Protein AF-A0A087T6S2-F1 (afdb_monomer_lite)

InterPro domains:
  IPR035437 SNase-like, OB-fold superfamily [G3DSA:2.40.50.90] (1-92)
  IPR035437 SNase-like, OB-fold superfamily [SSF50199] (14-90)
  IPR050621 Tudor domain-containing [PTHR22948] (2-90)

Organism: Stegodyphus mimosarum (NCBI:txid407821)

pLDDT: mean 90.68, std 10.32, range [45.59, 98.25]

Foldseek 3Di:
DDDDDPVCVPDPDPDAAAAAPQKDFFPPDPHQDPVLVVLLCVQPPPADWDWDFQAADPVRHTHIFIWGDDPPDIDGVRVVCVVVSRIDGHPPDHD

Sequence (95 aa):
MRQIRTEFMNLPFVAVECCLGNVTYPEGQQAWSDEALRVMEDMCANTSLFAICDRYSSSNIPYVRLFKLCGDKTIFINRELVARDLAKWTNLPSF

Radius of gyration: 16.27 Å; chains: 1; bounding box: 33×42×38 Å

Structure (mmCIF, N/CA/C/O backbone):
data_AF-A0A087T6S2-F1
#
_entry.id   AF-A0A087T6S2-F1
#
loop_
_atom_site.group_PDB
_atom_site.id
_atom_site.type_symbol
_atom_site.label_atom_id
_atom_site.label_alt_id
_atom_site.label_comp_id
_atom_site.label_asym_id
_atom_site.label_entity_id
_atom_site.label_seq_id
_atom_site.pdbx_PDB_ins_code
_atom_site.Cartn_x
_atom_site.Cartn_y
_atom_site.Cartn_z
_atom_site.occupancy
_atom_site.B_iso_or_equiv
_atom_site.auth_seq_id
_atom_site.auth_comp_id
_atom_site.auth_asym_id
_atom_site.auth_atom_id
_atom_site.pdbx_PDB_model_num
ATOM 1 N N . MET A 1 1 ? -4.877 30.513 8.737 1.00 61.97 1 MET A N 1
ATOM 2 C CA . MET A 1 1 ? -4.954 29.387 9.698 1.00 61.97 1 MET A CA 1
ATOM 3 C C . MET A 1 1 ? -5.899 29.766 10.827 1.00 61.97 1 MET A C 1
ATOM 5 O O . MET A 1 1 ? -5.872 30.916 11.241 1.00 61.97 1 MET A O 1
ATOM 9 N N . ARG A 1 2 ? -6.752 28.844 11.287 1.00 82.62 2 ARG A N 1
ATOM 10 C CA . ARG A 1 2 ? -7.609 29.037 12.471 1.00 82.62 2 ARG A CA 1
ATOM 11 C C . ARG A 1 2 ? -7.116 28.105 13.575 1.00 82.62 2 ARG A C 1
ATOM 13 O O . ARG A 1 2 ? -6.630 27.020 13.272 1.00 82.62 2 ARG A O 1
ATOM 20 N N . GLN A 1 3 ? -7.214 28.541 14.825 1.00 84.19 3 GLN A N 1
ATOM 21 C CA . GLN A 1 3 ? -6.751 27.772 15.976 1.00 84.19 3 GLN A CA 1
ATOM 22 C C . GLN A 1 3 ? -7.618 26.520 16.174 1.00 84.19 3 GLN A C 1
ATOM 24 O O . GLN A 1 3 ? -8.845 26.584 16.067 1.00 84.19 3 GLN A O 1
ATOM 29 N N . ILE A 1 4 ? -6.974 25.385 16.445 1.00 83.12 4 ILE A N 1
ATOM 30 C CA . ILE A 1 4 ? -7.656 24.130 16.759 1.00 83.12 4 ILE A CA 1
ATOM 31 C C . ILE A 1 4 ? -8.270 24.214 18.162 1.00 83.12 4 ILE A C 1
ATOM 33 O O . ILE A 1 4 ? -7.641 24.710 19.097 1.00 83.12 4 ILE A O 1
ATOM 37 N N . ARG A 1 5 ? -9.522 23.768 18.310 1.00 84.19 5 ARG A N 1
ATOM 38 C CA . ARG A 1 5 ? -10.172 23.697 19.626 1.00 84.19 5 ARG A CA 1
ATOM 39 C C . ARG A 1 5 ? -9.439 22.675 20.491 1.00 84.19 5 ARG A C 1
ATOM 41 O O . ARG A 1 5 ? -9.124 21.591 20.011 1.00 84.19 5 ARG A O 1
ATOM 48 N N . THR A 1 6 ? -9.229 22.997 21.765 1.00 81.94 6 THR A N 1
ATOM 49 C CA . THR A 1 6 ? -8.499 22.154 22.729 1.00 81.94 6 THR A CA 1
ATOM 50 C C . THR A 1 6 ? -9.048 20.727 22.815 1.00 81.94 6 THR A C 1
ATOM 52 O O . THR A 1 6 ? -8.287 19.785 22.989 1.00 81.94 6 THR A O 1
ATOM 55 N N . GLU A 1 7 ? -10.354 20.549 22.610 1.00 80.25 7 GLU A N 1
ATOM 56 C CA . GLU A 1 7 ? -11.025 19.241 22.567 1.00 80.25 7 GLU A CA 1
ATOM 57 C C . GLU A 1 7 ? -10.442 18.286 21.507 1.00 80.25 7 GLU A C 1
ATOM 59 O O . GLU A 1 7 ? -10.448 17.076 21.709 1.00 80.25 7 GLU A O 1
ATOM 64 N N . PHE A 1 8 ? -9.888 18.810 20.409 1.00 77.69 8 PHE A N 1
ATOM 65 C CA . PHE A 1 8 ? -9.266 18.005 19.354 1.00 77.69 8 PHE A CA 1
ATOM 66 C C . PHE A 1 8 ? -7.787 17.689 19.615 1.00 77.69 8 PHE A C 1
ATOM 68 O O . PHE A 1 8 ? -7.219 16.860 18.914 1.00 77.69 8 PHE A O 1
ATOM 75 N N . MET A 1 9 ? -7.163 18.309 20.623 1.00 80.25 9 MET A N 1
ATOM 76 C CA . MET A 1 9 ? -5.758 18.055 20.983 1.00 80.25 9 MET A CA 1
ATOM 77 C C . MET A 1 9 ? -5.573 16.733 21.738 1.00 80.25 9 MET A C 1
ATOM 79 O O . MET A 1 9 ? -4.462 16.217 21.801 1.00 80.25 9 MET A O 1
ATOM 83 N N . ASN A 1 10 ? -6.653 16.185 22.303 1.00 81.19 10 ASN A N 1
ATOM 84 C CA . ASN A 1 10 ? -6.637 14.909 23.024 1.00 81.19 10 ASN A CA 1
ATOM 85 C C . ASN A 1 10 ? -6.831 13.699 22.099 1.00 81.19 10 ASN A C 1
ATOM 87 O O . ASN A 1 10 ? -6.671 12.562 22.543 1.00 81.19 10 ASN A O 1
ATOM 91 N N . LEU A 1 11 ? -7.207 13.923 20.835 1.00 79.69 11 LEU A N 1
ATOM 92 C CA . LEU A 1 11 ? -7.301 12.846 19.862 1.00 79.69 11 LEU A CA 1
ATOM 93 C C . LEU A 1 11 ? -5.877 12.502 19.393 1.00 79.69 11 LEU A C 1
ATOM 95 O O . LEU A 1 11 ? -5.164 13.405 18.950 1.00 79.69 11 LEU A O 1
ATOM 99 N N . PRO A 1 12 ? -5.441 11.232 19.468 1.00 80.94 12 PRO A N 1
ATOM 100 C CA . PRO A 1 12 ? -4.165 10.843 18.886 1.00 80.94 12 PRO A CA 1
ATOM 101 C C . PRO A 1 12 ? -4.165 11.157 17.389 1.00 80.94 12 PRO A C 1
ATOM 103 O O . PRO A 1 12 ? -5.208 11.111 16.735 1.00 80.94 12 PRO A O 1
ATOM 106 N N . PHE A 1 13 ? -2.993 11.460 16.833 1.00 74.94 13 PHE A N 1
ATOM 107 C CA . PHE A 1 13 ? -2.854 11.600 15.388 1.00 74.94 13 PHE A CA 1
ATOM 108 C C . PHE A 1 13 ? -3.314 10.303 14.717 1.00 74.94 13 PHE A C 1
ATOM 110 O O . PHE A 1 13 ? -2.770 9.230 14.962 1.00 74.94 13 PHE A O 1
ATOM 117 N N . VAL A 1 14 ? -4.363 10.408 13.903 1.00 82.56 14 VAL A N 1
ATOM 118 C CA . VAL A 1 14 ? -5.081 9.251 13.342 1.00 82.56 14 VAL A CA 1
ATOM 119 C C . VAL A 1 14 ? -4.496 8.749 12.019 1.00 82.56 14 VAL A C 1
ATOM 121 O O . VAL A 1 14 ? -5.035 7.822 11.423 1.00 82.56 14 VAL A O 1
ATOM 124 N N . ALA A 1 15 ? -3.403 9.352 11.551 1.00 89.62 15 ALA A N 1
ATOM 125 C CA . ALA A 1 15 ? -2.694 8.944 10.348 1.00 89.62 15 ALA A CA 1
ATOM 126 C C . ALA A 1 15 ? -1.330 8.371 10.730 1.00 89.62 15 ALA A C 1
ATOM 128 O O . ALA A 1 15 ? -0.555 9.013 11.439 1.00 89.62 15 ALA A O 1
ATOM 129 N N . VAL A 1 16 ? -1.049 7.168 10.240 1.00 91.38 16 VAL A N 1
ATOM 130 C CA . VAL A 1 16 ? 0.229 6.489 10.434 1.00 91.38 16 VAL A CA 1
ATOM 131 C C . VAL A 1 16 ? 0.884 6.349 9.070 1.00 91.38 16 VAL A C 1
ATOM 133 O O . VAL A 1 16 ? 0.292 5.794 8.144 1.00 91.38 16 VAL A O 1
ATOM 136 N N . GLU A 1 17 ? 2.098 6.872 8.944 1.00 94.56 17 GLU A N 1
ATOM 137 C CA . GLU A 1 17 ? 2.927 6.641 7.767 1.00 94.56 17 GLU A CA 1
ATOM 138 C C . GLU A 1 17 ? 3.270 5.151 7.670 1.00 94.56 17 GLU A C 1
ATOM 140 O O . GLU A 1 17 ? 3.590 4.516 8.672 1.00 94.56 17 GLU A O 1
ATOM 145 N N . CYS A 1 18 ? 3.188 4.573 6.474 1.00 95.56 18 CYS A N 1
ATOM 146 C CA . CYS A 1 18 ? 3.503 3.167 6.253 1.00 95.56 18 CYS A CA 1
ATOM 147 C C . CYS A 1 18 ? 4.080 2.940 4.856 1.00 95.56 18 CYS A C 1
ATOM 149 O O . CYS A 1 18 ? 3.920 3.754 3.948 1.00 95.56 18 CYS A O 1
ATOM 151 N N . CYS A 1 19 ? 4.754 1.807 4.682 1.00 94.88 19 CYS A N 1
ATOM 152 C CA . CYS A 1 19 ? 5.272 1.358 3.398 1.00 94.88 19 CYS A CA 1
ATOM 153 C C . CYS A 1 19 ? 4.606 0.047 2.985 1.00 94.88 19 CYS A C 1
ATOM 155 O O . CYS A 1 19 ? 4.272 -0.794 3.819 1.00 94.88 19 CYS A O 1
ATOM 157 N N . LEU A 1 20 ? 4.467 -0.180 1.682 1.00 94.75 20 LEU A N 1
ATOM 158 C CA . LEU A 1 20 ? 3.945 -1.445 1.182 1.00 94.75 20 LEU A CA 1
ATOM 159 C C . LEU A 1 20 ? 5.003 -2.551 1.342 1.00 94.75 20 LEU A C 1
ATOM 161 O O . LEU A 1 20 ? 6.147 -2.423 0.904 1.00 94.75 20 LEU A O 1
ATOM 165 N N . GLY A 1 21 ? 4.647 -3.636 2.024 1.00 94.00 21 GLY A N 1
ATOM 166 C CA . GLY A 1 21 ? 5.545 -4.754 2.302 1.00 94.00 21 GLY A CA 1
ATOM 167 C C . GLY A 1 21 ? 5.883 -5.578 1.056 1.00 94.00 21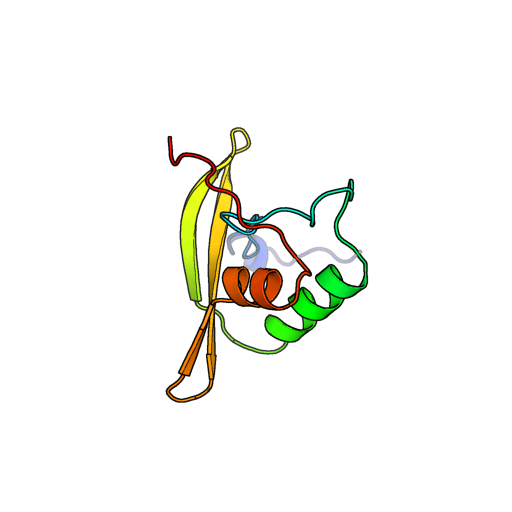 GLY A C 1
ATOM 168 O O . GLY A 1 21 ? 5.027 -5.818 0.208 1.00 94.00 21 GLY A O 1
ATOM 169 N N . ASN A 1 22 ? 7.126 -6.068 0.984 1.00 92.75 22 ASN A N 1
ATOM 170 C CA . ASN A 1 22 ? 7.586 -7.082 0.021 1.00 92.75 22 ASN A CA 1
ATOM 171 C C . ASN A 1 22 ? 7.424 -6.717 -1.459 1.00 92.75 22 ASN A C 1
ATOM 173 O O . ASN A 1 22 ? 7.388 -7.597 -2.317 1.00 92.75 22 ASN A O 1
ATOM 177 N N . VAL A 1 23 ? 7.350 -5.426 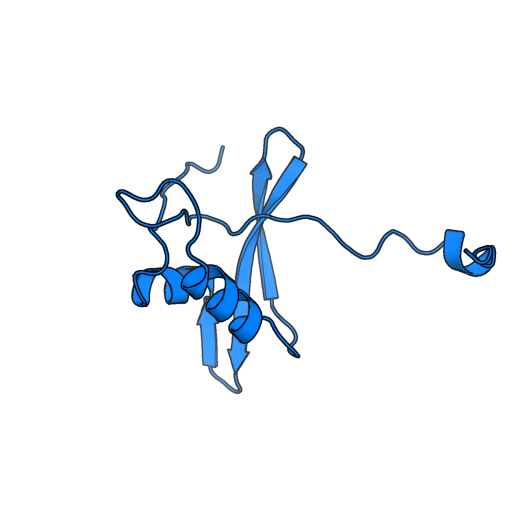-1.766 1.00 95.00 23 VAL A N 1
ATOM 178 C CA . VAL A 1 23 ? 7.308 -4.926 -3.136 1.00 95.00 23 VAL A CA 1
ATOM 179 C C . VAL A 1 23 ? 8.226 -3.723 -3.292 1.00 95.00 23 VAL A C 1
ATOM 181 O O . VAL A 1 23 ? 8.500 -3.002 -2.335 1.00 95.00 23 VAL A O 1
ATOM 184 N N . THR A 1 24 ? 8.719 -3.530 -4.506 1.00 95.38 24 THR A N 1
ATOM 185 C CA . THR A 1 24 ? 9.483 -2.356 -4.943 1.00 95.38 24 THR A CA 1
ATOM 186 C C . THR A 1 24 ? 9.109 -2.031 -6.387 1.00 95.38 24 THR A C 1
ATOM 188 O O . THR A 1 24 ? 8.418 -2.826 -7.029 1.00 95.38 24 THR A O 1
ATOM 191 N N . TYR A 1 25 ? 9.553 -0.886 -6.903 1.00 95.44 25 TYR A N 1
ATOM 192 C CA . TYR A 1 25 ? 9.391 -0.546 -8.317 1.00 95.44 25 TYR A CA 1
ATOM 193 C C . TYR A 1 25 ? 9.947 -1.658 -9.241 1.00 95.44 25 TYR A C 1
ATOM 195 O O . TYR A 1 25 ? 10.862 -2.388 -8.838 1.00 95.44 25 TYR A O 1
ATOM 203 N N . PRO A 1 26 ? 9.403 -1.831 -10.460 1.00 95.19 26 PRO A N 1
ATOM 204 C CA . PRO A 1 26 ? 9.870 -2.839 -11.413 1.00 95.19 26 PRO A CA 1
ATOM 205 C C . PRO A 1 26 ? 11.369 -2.748 -11.739 1.00 95.19 26 PRO A C 1
ATOM 207 O O . PRO A 1 26 ? 12.015 -1.714 -11.566 1.00 95.19 26 PRO A O 1
ATOM 210 N N . GLU A 1 27 ? 11.940 -3.844 -12.240 1.00 89.56 27 GLU A N 1
ATOM 211 C CA . GLU A 1 27 ? 13.359 -3.895 -12.606 1.00 89.56 27 GLU A CA 1
ATOM 212 C C . GLU A 1 27 ? 13.710 -2.886 -13.709 1.00 89.56 27 GLU A C 1
ATOM 214 O O . GLU A 1 27 ? 12.938 -2.667 -14.639 1.00 89.56 27 GLU A O 1
ATOM 219 N N . GLY A 1 28 ? 14.874 -2.245 -13.587 1.00 89.94 28 GLY A N 1
ATOM 220 C CA . GLY A 1 28 ? 15.313 -1.193 -14.508 1.00 89.94 28 GLY A CA 1
ATOM 221 C C . GLY A 1 28 ? 14.713 0.191 -14.237 1.00 89.94 28 GLY A C 1
ATOM 222 O O . GLY A 1 28 ? 15.169 1.164 -14.833 1.00 89.94 28 GLY A O 1
ATOM 223 N N . GLN A 1 29 ? 13.749 0.313 -13.319 1.00 91.75 29 GLN A N 1
ATOM 224 C CA . GLN A 1 29 ? 13.260 1.608 -12.840 1.00 91.75 29 GLN A CA 1
ATOM 225 C C . GLN A 1 29 ? 14.049 2.069 -11.606 1.00 91.75 29 GLN A C 1
ATOM 227 O O . GLN A 1 29 ? 14.717 1.273 -10.950 1.00 91.75 29 GLN A O 1
ATOM 232 N N . GLN A 1 30 ? 13.992 3.368 -11.299 1.00 92.88 30 GLN A N 1
ATOM 233 C CA . GLN A 1 30 ? 14.584 3.958 -10.083 1.00 92.88 30 GLN A CA 1
ATOM 234 C C . GLN A 1 30 ? 13.526 4.518 -9.119 1.00 92.88 30 GLN A C 1
ATOM 236 O O . GLN A 1 30 ? 13.850 4.912 -8.000 1.00 92.88 30 GLN A O 1
ATOM 241 N N . ALA A 1 31 ? 12.267 4.563 -9.554 1.00 95.62 31 ALA A N 1
ATOM 242 C CA . ALA A 1 31 ? 11.131 5.093 -8.817 1.00 95.62 31 ALA A CA 1
ATOM 243 C C . ALA A 1 31 ? 9.840 4.421 -9.303 1.00 95.62 31 ALA A C 1
ATOM 245 O O . ALA A 1 31 ? 9.835 3.758 -10.340 1.00 95.62 31 ALA A O 1
ATOM 246 N N . TRP A 1 32 ? 8.752 4.598 -8.555 1.00 96.75 32 TRP A N 1
ATOM 247 C CA . TRP A 1 32 ? 7.418 4.179 -8.984 1.00 96.75 32 TRP A CA 1
ATOM 248 C C . TRP A 1 32 ? 6.953 5.004 -10.187 1.00 96.75 32 TRP A C 1
ATOM 250 O O . TRP A 1 32 ? 7.134 6.220 -10.202 1.00 96.75 32 TRP A O 1
ATOM 260 N N . SER A 1 33 ? 6.342 4.349 -11.174 1.00 97.19 33 SER A N 1
ATOM 261 C CA . SER A 1 33 ? 5.698 5.036 -12.293 1.00 97.19 33 SER A CA 1
ATOM 262 C C . SER A 1 33 ? 4.381 5.688 -11.862 1.00 97.19 33 SER A C 1
ATOM 264 O O . SER A 1 33 ? 3.715 5.209 -10.941 1.00 97.19 33 SER A O 1
ATOM 266 N N . ASP A 1 34 ? 3.954 6.732 -12.577 1.00 97.75 34 ASP A N 1
ATOM 267 C CA . ASP A 1 34 ? 2.657 7.387 -12.341 1.00 97.75 34 ASP A CA 1
ATOM 268 C C . ASP A 1 34 ? 1.481 6.405 -12.450 1.00 97.75 34 ASP A C 1
ATOM 270 O O . ASP A 1 34 ? 0.496 6.507 -11.721 1.00 97.75 34 ASP A O 1
ATOM 274 N N . GLU A 1 35 ? 1.593 5.410 -13.333 1.00 97.81 35 GLU A N 1
ATOM 275 C CA . GLU A 1 35 ? 0.600 4.345 -13.467 1.00 97.81 35 GLU A CA 1
ATOM 276 C C . GLU A 1 35 ? 0.517 3.478 -12.207 1.00 97.81 35 GLU A C 1
ATOM 278 O O . GLU A 1 35 ? -0.581 3.222 -11.712 1.00 97.81 35 GLU A O 1
ATOM 283 N N . ALA A 1 36 ? 1.660 3.063 -11.651 1.00 97.50 36 ALA A N 1
ATOM 284 C CA . ALA A 1 36 ? 1.690 2.277 -10.423 1.00 97.50 36 ALA A CA 1
ATOM 285 C C . ALA A 1 36 ? 1.079 3.056 -9.247 1.00 97.50 36 ALA A C 1
ATOM 287 O O . ALA A 1 36 ? 0.301 2.492 -8.475 1.00 97.50 36 ALA A O 1
ATOM 288 N N . LEU A 1 37 ? 1.384 4.356 -9.149 1.00 97.56 37 LEU A N 1
ATOM 289 C CA . LEU A 1 37 ? 0.817 5.248 -8.136 1.00 97.56 37 LEU A CA 1
ATOM 290 C C . LEU A 1 37 ? -0.704 5.364 -8.284 1.00 97.56 37 LEU A C 1
ATOM 292 O O . LEU A 1 37 ? -1.432 5.107 -7.327 1.00 97.56 37 LEU A O 1
ATOM 296 N N . ARG A 1 38 ? -1.193 5.649 -9.494 1.00 98.25 38 ARG A N 1
ATOM 297 C CA . ARG A 1 38 ? -2.628 5.774 -9.773 1.00 98.25 38 ARG A CA 1
ATOM 298 C C . ARG A 1 38 ? -3.394 4.484 -9.486 1.00 98.25 38 ARG A C 1
ATOM 300 O O . ARG A 1 38 ? -4.454 4.517 -8.871 1.00 98.25 38 ARG A O 1
ATOM 307 N N . VAL A 1 39 ? -2.863 3.333 -9.901 1.00 97.81 39 VAL A N 1
ATOM 308 C CA . VAL A 1 39 ? -3.503 2.034 -9.638 1.00 97.81 39 VAL A CA 1
ATOM 309 C C . VAL A 1 39 ? -3.561 1.745 -8.138 1.00 97.81 39 VAL A C 1
ATOM 311 O O . VAL A 1 39 ? -4.569 1.226 -7.656 1.00 97.81 39 VAL A O 1
ATOM 314 N N . MET A 1 40 ? -2.514 2.096 -7.389 1.00 96.75 40 MET A N 1
ATOM 315 C CA . MET A 1 40 ? -2.502 1.956 -5.935 1.00 96.75 40 MET A CA 1
ATOM 316 C C . MET A 1 40 ? -3.554 2.855 -5.266 1.00 96.75 40 MET A C 1
ATOM 318 O O . MET A 1 40 ? -4.300 2.384 -4.401 1.00 96.75 40 MET A O 1
ATOM 322 N N . GLU A 1 41 ? -3.655 4.116 -5.691 1.00 97.06 41 GLU A N 1
ATOM 323 C CA . GLU A 1 41 ? -4.688 5.054 -5.236 1.00 97.06 41 GLU A CA 1
ATOM 324 C C . GLU A 1 41 ? -6.096 4.509 -5.508 1.00 97.06 41 GLU A C 1
ATOM 326 O O . GLU A 1 41 ? -6.900 4.405 -4.582 1.00 97.06 41 GLU A O 1
ATOM 331 N N . ASP A 1 42 ? -6.372 4.061 -6.735 1.00 96.62 42 ASP A N 1
ATOM 332 C CA . ASP A 1 42 ? -7.675 3.518 -7.138 1.00 96.62 42 ASP A CA 1
ATOM 333 C C . ASP A 1 42 ? -8.052 2.250 -6.350 1.00 96.62 42 ASP A C 1
ATOM 335 O O . ASP A 1 42 ? -9.211 2.046 -5.970 1.00 96.62 42 ASP A O 1
ATOM 339 N N . MET A 1 43 ? -7.080 1.377 -6.060 1.00 95.50 43 MET A N 1
ATOM 340 C CA . MET A 1 43 ? -7.322 0.186 -5.243 1.00 95.50 43 MET A CA 1
ATOM 341 C C . MET A 1 43 ? -7.699 0.545 -3.802 1.00 95.50 43 MET A C 1
ATOM 343 O O . MET A 1 43 ? -8.556 -0.132 -3.221 1.00 95.50 43 MET A O 1
ATOM 347 N N . CYS A 1 44 ? -7.113 1.607 -3.246 1.00 95.50 44 CYS A N 1
ATOM 348 C CA . CYS A 1 44 ? -7.299 2.013 -1.853 1.00 95.50 44 CYS A CA 1
ATOM 349 C C . CYS A 1 44 ? -8.440 3.012 -1.632 1.00 95.50 44 CYS A C 1
ATOM 351 O O . CYS A 1 44 ? -8.918 3.153 -0.506 1.00 95.50 44 CYS A O 1
ATOM 353 N N . ALA A 1 45 ? -8.885 3.702 -2.679 1.00 95.12 45 ALA A N 1
ATOM 354 C CA . ALA A 1 45 ? -9.880 4.755 -2.572 1.00 95.12 45 ALA A CA 1
ATOM 355 C C . ALA A 1 45 ? -11.256 4.233 -2.125 1.00 95.12 45 ALA A C 1
ATOM 357 O O . ALA A 1 45 ? -11.726 3.177 -2.557 1.00 95.12 45 ALA A O 1
ATOM 358 N N . ASN A 1 46 ? -11.929 5.042 -1.298 1.00 91.94 46 ASN A N 1
ATOM 359 C CA . ASN A 1 46 ? -13.341 4.899 -0.918 1.00 91.94 46 ASN A CA 1
ATOM 360 C C . ASN A 1 46 ? -13.724 3.521 -0.347 1.00 91.94 46 ASN A C 1
ATOM 362 O O . ASN A 1 46 ? -14.855 3.066 -0.518 1.00 91.94 46 ASN A O 1
ATOM 366 N N . THR A 1 47 ? -12.793 2.841 0.325 1.00 92.38 47 THR A N 1
ATOM 367 C CA . THR A 1 47 ? -13.026 1.513 0.899 1.00 92.38 47 THR A CA 1
ATOM 368 C C . THR A 1 47 ? -12.262 1.325 2.202 1.00 92.38 47 THR A C 1
ATOM 370 O O . THR A 1 47 ? -11.204 1.913 2.413 1.00 92.38 47 THR A O 1
ATOM 373 N N . SER A 1 48 ? -12.763 0.442 3.062 1.00 94.25 48 SER A N 1
ATOM 374 C CA . SER A 1 48 ? -11.961 -0.110 4.151 1.00 94.25 48 SER A CA 1
ATOM 375 C C . SER A 1 48 ? -10.987 -1.153 3.606 1.00 94.25 48 SER A C 1
ATOM 377 O O . SER A 1 48 ? -11.330 -1.936 2.714 1.00 94.25 48 SER A O 1
ATOM 379 N N . LEU A 1 49 ? -9.780 -1.162 4.164 1.00 96.56 49 LEU A N 1
ATOM 380 C CA . LEU A 1 49 ? -8.730 -2.131 3.873 1.00 96.56 49 LEU A CA 1
ATOM 381 C C . LEU A 1 49 ? -8.331 -2.842 5.163 1.00 96.56 49 LEU A C 1
ATOM 383 O O . LEU A 1 49 ? -8.402 -2.266 6.249 1.00 96.56 49 LEU A O 1
ATOM 387 N N . PHE A 1 50 ? -7.857 -4.072 5.029 1.00 96.25 50 PHE A N 1
ATOM 388 C CA . PHE A 1 50 ? -7.172 -4.779 6.102 1.00 96.25 50 PHE A CA 1
ATOM 389 C C . PHE A 1 50 ? -5.671 -4.648 5.889 1.00 96.25 50 PHE A C 1
ATOM 391 O O . PHE A 1 50 ? -5.172 -4.907 4.794 1.00 96.25 50 PHE A O 1
ATOM 398 N N . ALA A 1 51 ? -4.957 -4.255 6.939 1.00 96.44 51 ALA A N 1
ATOM 399 C CA . ALA A 1 51 ? -3.508 -4.139 6.935 1.00 96.44 51 ALA A CA 1
ATOM 400 C C . ALA A 1 51 ? -2.913 -5.111 7.954 1.00 96.44 51 ALA A C 1
ATOM 402 O O . ALA A 1 51 ? -3.356 -5.155 9.101 1.00 96.44 51 ALA A O 1
ATOM 403 N N . ILE A 1 52 ? -1.895 -5.866 7.548 1.00 95.88 52 ILE A N 1
ATOM 404 C CA . ILE A 1 52 ? -1.060 -6.645 8.468 1.00 95.88 52 ILE A CA 1
ATOM 405 C C . ILE A 1 52 ? 0.331 -6.027 8.455 1.00 95.88 52 ILE A C 1
ATOM 407 O O . ILE A 1 52 ? 0.952 -5.947 7.397 1.00 95.88 52 ILE A O 1
ATOM 411 N N . CYS A 1 53 ? 0.799 -5.574 9.616 1.00 95.12 53 CYS A N 1
ATOM 412 C CA . CYS A 1 53 ? 2.161 -5.088 9.789 1.00 95.12 53 CYS A CA 1
ATOM 413 C C . CYS A 1 53 ? 3.088 -6.274 10.046 1.00 95.12 53 CYS A C 1
ATOM 415 O O . CYS A 1 53 ? 2.964 -6.934 11.076 1.00 95.12 53 CYS A O 1
ATOM 417 N N . ASP A 1 54 ? 4.018 -6.527 9.128 1.00 87.62 54 ASP A N 1
ATOM 418 C CA . ASP A 1 54 ? 4.942 -7.660 9.253 1.00 87.62 54 ASP A CA 1
ATOM 419 C C . ASP A 1 54 ? 6.292 -7.250 9.853 1.00 87.62 54 ASP A C 1
ATOM 421 O O . ASP A 1 54 ? 6.967 -8.063 10.476 1.00 87.62 54 ASP A O 1
ATOM 425 N N . ARG A 1 55 ? 6.711 -5.996 9.644 1.00 90.12 55 ARG A N 1
ATOM 426 C CA . ARG A 1 55 ? 7.998 -5.464 10.113 1.00 90.12 55 ARG A CA 1
ATOM 427 C C . ARG A 1 55 ? 7.974 -3.942 10.191 1.00 90.12 55 ARG A C 1
ATOM 429 O O . ARG A 1 55 ? 7.092 -3.306 9.619 1.00 90.12 55 ARG A O 1
ATOM 436 N N . TYR A 1 56 ? 9.013 -3.374 10.790 1.00 93.00 56 TYR A N 1
ATOM 437 C CA . TYR A 1 56 ? 9.278 -1.937 10.803 1.00 93.00 56 TYR A CA 1
ATOM 438 C C . TYR A 1 56 ? 10.601 -1.622 10.099 1.00 93.00 56 TYR A C 1
ATOM 440 O O . TYR A 1 56 ? 11.505 -2.456 10.047 1.00 93.00 56 TYR A O 1
ATOM 448 N N . SER A 1 57 ? 10.711 -0.424 9.528 1.00 90.56 57 SER A N 1
ATOM 449 C CA . SER A 1 57 ? 11.983 0.127 9.054 1.00 90.56 57 SER A CA 1
ATOM 450 C C . SER A 1 57 ? 12.873 0.549 10.231 1.00 90.56 57 SER A C 1
ATOM 452 O O . SER A 1 57 ? 12.412 0.668 11.366 1.00 90.56 57 SER A O 1
ATOM 454 N N . SER A 1 58 ? 14.142 0.863 9.957 1.00 90.75 58 SER A N 1
ATOM 455 C CA . SER A 1 58 ? 15.049 1.474 10.942 1.00 90.75 58 SER A CA 1
ATOM 456 C C . SER A 1 58 ? 14.545 2.821 11.480 1.00 90.75 58 SER A C 1
ATOM 458 O O . SER A 1 58 ? 14.914 3.215 12.582 1.00 90.75 58 SER A O 1
ATOM 460 N N . SER A 1 59 ? 13.679 3.507 10.729 1.00 92.94 59 SER A N 1
ATOM 461 C CA . SER A 1 59 ? 13.010 4.752 11.127 1.00 92.94 59 SER A CA 1
ATOM 462 C C . SER A 1 59 ? 11.629 4.519 11.752 1.00 92.94 59 SE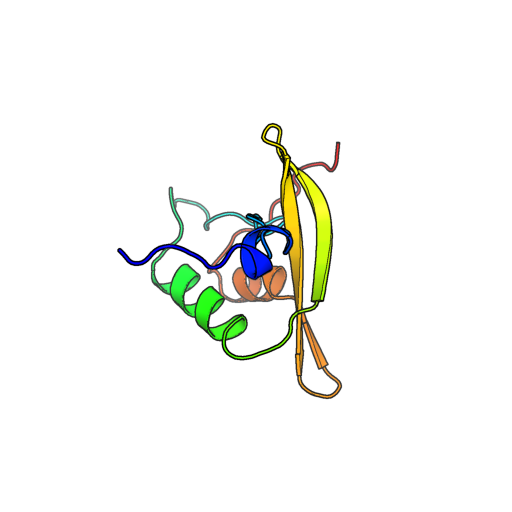R A C 1
ATOM 464 O O . SER A 1 59 ? 10.841 5.453 11.845 1.00 92.94 59 SER A O 1
ATOM 466 N N . ASN A 1 60 ? 11.322 3.288 12.174 1.00 92.69 60 ASN A N 1
ATOM 467 C CA . ASN A 1 60 ? 10.051 2.902 12.790 1.00 92.69 60 ASN A CA 1
ATOM 468 C C . ASN A 1 60 ? 8.816 3.101 11.886 1.00 92.69 60 ASN A C 1
ATOM 470 O O . ASN A 1 60 ? 7.710 3.324 12.374 1.00 92.69 60 ASN A O 1
ATOM 474 N N . ILE A 1 61 ? 8.991 2.984 10.565 1.00 95.31 61 ILE A N 1
ATOM 475 C CA . ILE A 1 61 ? 7.878 3.006 9.607 1.00 95.31 61 ILE A CA 1
ATOM 476 C C . ILE A 1 61 ? 7.388 1.565 9.389 1.00 95.31 61 ILE A C 1
ATOM 478 O O . ILE A 1 61 ? 8.189 0.721 8.971 1.00 95.31 61 ILE A O 1
ATOM 482 N N . PRO A 1 62 ? 6.110 1.244 9.658 1.00 95.62 62 PRO A N 1
ATOM 483 C CA . PRO A 1 62 ? 5.566 -0.091 9.449 1.00 95.62 62 PRO A CA 1
ATOM 484 C C . PRO A 1 62 ? 5.514 -0.454 7.964 1.00 95.62 62 PRO A C 1
ATOM 486 O O . PRO A 1 62 ? 5.047 0.321 7.125 1.00 95.62 62 PRO A O 1
ATOM 489 N N . TYR A 1 63 ? 5.928 -1.677 7.646 1.00 95.12 63 TYR A N 1
ATOM 490 C CA . TYR A 1 63 ? 5.670 -2.297 6.354 1.00 95.12 63 TYR A CA 1
ATOM 491 C C . TYR A 1 63 ? 4.425 -3.167 6.436 1.00 95.12 63 TYR A C 1
ATOM 493 O O . TYR A 1 63 ? 4.363 -4.110 7.232 1.00 95.12 63 TYR A O 1
ATOM 501 N N . VAL A 1 64 ? 3.456 -2.869 5.575 1.00 96.38 64 VAL A N 1
ATOM 502 C CA . VAL A 1 64 ? 2.129 -3.474 5.620 1.00 96.38 64 VAL A CA 1
ATOM 503 C C . VAL A 1 64 ? 1.809 -4.297 4.377 1.00 96.38 64 VAL A C 1
ATOM 505 O O . VAL A 1 64 ? 2.123 -3.927 3.242 1.00 96.38 64 VAL A O 1
ATOM 508 N N . ARG A 1 65 ? 1.131 -5.422 4.583 1.00 96.12 65 ARG A N 1
ATOM 509 C CA . ARG A 1 65 ? 0.384 -6.127 3.538 1.00 96.12 65 ARG A CA 1
ATOM 510 C C . ARG A 1 65 ? -1.049 -5.631 3.545 1.00 96.12 65 ARG A C 1
ATOM 512 O O . ARG A 1 65 ? -1.692 -5.684 4.592 1.00 96.12 65 ARG A O 1
ATOM 519 N N . LEU A 1 66 ? -1.527 -5.160 2.394 1.00 97.06 66 LEU A N 1
ATOM 520 C CA . LEU A 1 66 ? -2.858 -4.575 2.266 1.00 97.06 66 LEU A CA 1
ATOM 521 C C . LEU A 1 66 ? -3.811 -5.496 1.519 1.00 97.06 66 LEU A C 1
ATOM 523 O O . LEU A 1 66 ? -3.504 -6.010 0.443 1.00 97.06 66 LEU A O 1
ATOM 527 N N . PHE A 1 67 ? -4.999 -5.652 2.084 1.00 97.38 67 PHE A N 1
ATOM 528 C CA . PHE A 1 67 ? -6.054 -6.491 1.553 1.00 97.38 67 PHE A CA 1
ATOM 529 C C . PHE A 1 67 ? -7.339 -5.682 1.400 1.00 97.38 67 PHE A C 1
ATOM 531 O O . PHE A 1 67 ? -7.769 -5.001 2.332 1.00 97.38 67 PHE A O 1
ATOM 538 N N . LYS A 1 68 ? -7.977 -5.787 0.236 1.00 96.56 68 LYS A N 1
ATOM 539 C CA . LYS A 1 68 ? -9.298 -5.214 -0.031 1.00 96.56 68 LYS A CA 1
ATOM 540 C C . LYS A 1 68 ? -10.336 -6.327 -0.028 1.00 96.56 68 LYS A C 1
ATOM 542 O O . LYS A 1 68 ? -10.180 -7.306 -0.755 1.00 96.56 68 LYS A O 1
ATOM 547 N N . LEU A 1 69 ? -11.389 -6.172 0.769 1.00 94.44 69 LEU A N 1
ATOM 548 C CA . LEU A 1 69 ? -12.541 -7.069 0.714 1.00 94.44 69 LEU A CA 1
ATOM 549 C C . LEU A 1 69 ? -13.511 -6.595 -0.370 1.00 94.44 69 LEU A C 1
ATOM 551 O O . LEU A 1 69 ? -13.939 -5.444 -0.372 1.00 94.44 69 LEU A O 1
ATOM 555 N N . CYS A 1 70 ? -13.867 -7.499 -1.273 1.00 90.88 70 CYS A N 1
ATOM 556 C CA . CYS A 1 70 ? -14.806 -7.292 -2.367 1.00 90.88 70 CYS A CA 1
ATOM 557 C C . CYS A 1 70 ? -15.867 -8.397 -2.303 1.00 90.88 70 CYS A C 1
ATOM 559 O O . CYS A 1 70 ? -15.760 -9.410 -2.994 1.00 90.88 70 CYS A O 1
ATOM 561 N N . GLY A 1 71 ? -16.873 -8.216 -1.444 1.00 89.62 71 GLY A N 1
ATOM 562 C CA . GLY A 1 71 ? -17.866 -9.255 -1.167 1.00 89.62 71 GLY A CA 1
ATOM 563 C C . GLY A 1 71 ? -17.230 -10.447 -0.452 1.00 89.62 71 GLY A C 1
ATOM 564 O O . GLY A 1 71 ? -16.706 -10.299 0.648 1.00 89.62 71 GLY A O 1
ATOM 565 N N . ASP A 1 72 ? -17.269 -11.614 -1.087 1.00 93.06 72 ASP A N 1
ATOM 566 C CA . ASP A 1 72 ? -16.661 -12.865 -0.621 1.00 93.06 72 ASP A CA 1
ATOM 567 C C . ASP A 1 72 ? -15.191 -13.031 -1.048 1.00 93.06 72 ASP A C 1
ATOM 569 O O . ASP A 1 72 ? -14.522 -13.981 -0.638 1.00 93.06 72 ASP A O 1
ATOM 573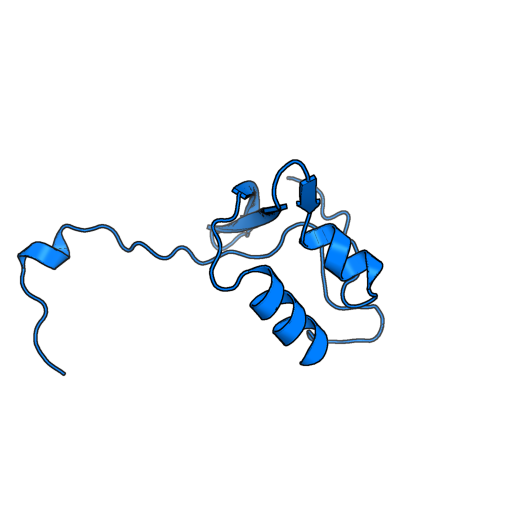 N N . LYS A 1 73 ? -14.669 -12.109 -1.866 1.00 93.00 73 LYS A N 1
ATOM 574 C CA . LYS A 1 73 ? -13.293 -12.144 -2.365 1.00 93.00 73 LYS A CA 1
ATOM 575 C C . LYS A 1 73 ? -12.396 -11.198 -1.586 1.00 93.00 73 LYS A C 1
ATOM 577 O O . LYS A 1 73 ? -12.778 -10.076 -1.260 1.00 93.00 73 LYS A O 1
ATOM 582 N N . THR A 1 74 ? -11.152 -11.619 -1.400 1.00 95.06 74 THR A N 1
ATOM 583 C CA . THR A 1 74 ? -10.091 -10.785 -0.834 1.00 95.06 74 THR A CA 1
ATOM 584 C C . THR A 1 74 ? -9.026 -10.548 -1.888 1.00 95.06 74 THR A C 1
ATOM 586 O O . THR A 1 74 ? -8.434 -11.492 -2.407 1.00 95.06 74 THR A O 1
ATOM 589 N N . ILE A 1 75 ? -8.764 -9.282 -2.187 1.00 96.56 75 ILE A N 1
ATOM 590 C CA . ILE A 1 75 ? -7.713 -8.858 -3.104 1.00 96.56 75 ILE A CA 1
ATOM 591 C C . ILE A 1 75 ? -6.482 -8.499 -2.280 1.00 96.56 75 ILE A C 1
ATOM 593 O O . ILE A 1 75 ? -6.537 -7.584 -1.460 1.00 96.56 75 ILE A O 1
ATOM 597 N N . PHE A 1 76 ? -5.367 -9.193 -2.503 1.00 97.19 76 PHE A N 1
ATOM 598 C CA . PHE A 1 76 ? -4.088 -8.844 -1.890 1.00 97.19 76 PHE A CA 1
ATOM 599 C C . PHE A 1 76 ? -3.357 -7.819 -2.767 1.00 97.19 76 PHE A C 1
ATOM 601 O O . PHE A 1 76 ? -2.699 -8.180 -3.742 1.00 97.19 76 PHE A O 1
ATOM 608 N N . ILE A 1 77 ? -3.465 -6.538 -2.407 1.00 97.50 77 ILE A N 1
ATOM 609 C CA . ILE A 1 77 ? -3.035 -5.396 -3.230 1.00 97.50 77 ILE A CA 1
ATOM 610 C C . ILE A 1 77 ? -1.558 -5.503 -3.627 1.00 97.50 77 ILE A C 1
ATOM 612 O O . ILE A 1 77 ? -1.215 -5.302 -4.789 1.00 97.50 77 ILE A O 1
ATOM 616 N N . ASN A 1 78 ? -0.678 -5.897 -2.701 1.00 96.38 78 ASN A N 1
ATOM 617 C CA . ASN A 1 78 ? 0.754 -6.023 -2.987 1.00 96.38 78 ASN A CA 1
ATOM 618 C C . ASN A 1 78 ? 1.015 -7.017 -4.134 1.00 96.38 78 ASN A C 1
ATOM 620 O O . ASN A 1 78 ? 1.879 -6.781 -4.974 1.00 96.38 78 ASN A O 1
ATOM 624 N N . ARG A 1 79 ? 0.274 -8.134 -4.183 1.00 96.44 79 ARG A N 1
ATOM 625 C CA . ARG A 1 79 ? 0.403 -9.131 -5.257 1.00 96.44 79 ARG A CA 1
ATOM 626 C C . ARG A 1 79 ? -0.263 -8.682 -6.547 1.00 96.44 79 ARG A C 1
ATOM 628 O O . ARG A 1 79 ? 0.277 -8.987 -7.601 1.00 96.44 79 ARG A O 1
ATOM 635 N N . GLU A 1 80 ? -1.365 -7.944 -6.472 1.00 97.56 80 GLU A N 1
ATOM 636 C CA . GLU A 1 80 ? -2.006 -7.376 -7.662 1.00 97.56 80 GLU A CA 1
ATOM 637 C C . GLU A 1 80 ? -1.089 -6.416 -8.416 1.00 97.56 80 GLU A C 1
ATOM 639 O O . GLU A 1 80 ? -1.028 -6.474 -9.639 1.00 97.56 80 GLU A O 1
ATOM 644 N N . LEU A 1 81 ? -0.336 -5.568 -7.709 1.00 97.69 81 LEU A N 1
ATOM 645 C CA . LEU A 1 81 ? 0.635 -4.682 -8.357 1.00 97.69 81 LEU A CA 1
ATOM 646 C C . LEU A 1 81 ? 1.717 -5.479 -9.096 1.00 97.69 81 LEU A C 1
ATOM 648 O O . LEU A 1 81 ? 2.080 -5.128 -10.214 1.00 97.69 81 LEU A O 1
ATOM 652 N N . VAL A 1 82 ? 2.190 -6.581 -8.506 1.00 97.31 82 VAL A N 1
ATOM 653 C CA . VAL A 1 82 ? 3.164 -7.471 -9.157 1.00 97.31 82 VAL A CA 1
ATOM 654 C C . VAL A 1 82 ? 2.549 -8.201 -10.350 1.00 97.31 82 VAL A C 1
ATOM 656 O O . VAL A 1 82 ? 3.186 -8.304 -11.388 1.00 97.31 82 VAL A O 1
ATOM 659 N N . ALA A 1 83 ? 1.307 -8.675 -10.237 1.00 97.50 83 ALA A N 1
ATOM 660 C CA . ALA A 1 83 ? 0.611 -9.371 -11.320 1.00 97.50 83 ALA A CA 1
ATOM 661 C C . ALA A 1 83 ? 0.318 -8.472 -12.536 1.00 97.50 83 ALA A C 1
ATOM 663 O O . ALA A 1 83 ? 0.070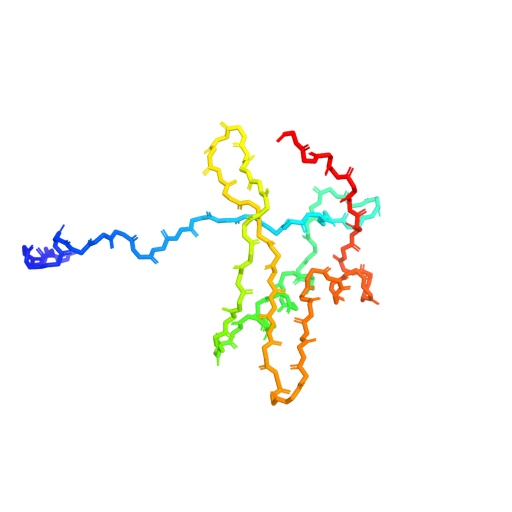 -8.985 -13.623 1.00 97.50 83 ALA A O 1
ATOM 664 N N . ARG A 1 84 ? 0.336 -7.148 -12.350 1.00 97.19 84 ARG A N 1
ATOM 665 C CA . ARG A 1 84 ? 0.162 -6.136 -13.403 1.00 97.19 84 ARG A CA 1
ATOM 666 C C . ARG A 1 84 ? 1.486 -5.565 -13.919 1.00 97.19 84 ARG A C 1
ATOM 668 O O . ARG A 1 84 ? 1.458 -4.565 -14.622 1.00 97.19 84 ARG A O 1
ATOM 675 N N . ASP A 1 85 ? 2.622 -6.133 -13.512 1.00 96.81 85 ASP A N 1
ATOM 676 C CA . ASP A 1 85 ? 3.970 -5.627 -13.816 1.00 96.81 85 ASP A CA 1
ATOM 677 C C . ASP A 1 85 ? 4.235 -4.185 -13.330 1.00 96.81 85 ASP A C 1
ATOM 679 O O . ASP A 1 85 ? 5.180 -3.521 -13.754 1.00 96.81 85 ASP A O 1
ATOM 683 N N . LEU A 1 86 ? 3.434 -3.704 -12.373 1.00 97.56 86 LEU A N 1
ATOM 684 C CA . LEU A 1 86 ? 3.574 -2.381 -11.752 1.00 97.56 86 LEU A CA 1
ATOM 685 C C . LEU A 1 86 ? 4.507 -2.404 -10.538 1.00 97.56 86 LEU A C 1
ATOM 687 O O . LEU A 1 86 ? 4.892 -1.353 -10.033 1.00 97.56 86 LEU A O 1
ATOM 691 N N . ALA A 1 87 ? 4.873 -3.595 -10.060 1.00 97.31 87 ALA A N 1
ATOM 692 C CA . ALA A 1 87 ? 5.807 -3.800 -8.964 1.00 97.31 87 ALA A CA 1
ATOM 693 C C . ALA A 1 87 ? 6.637 -5.074 -9.160 1.00 97.31 87 ALA A C 1
ATOM 695 O O . ALA A 1 87 ? 6.211 -6.032 -9.799 1.00 97.31 87 ALA A O 1
ATOM 696 N N . LYS A 1 88 ? 7.798 -5.127 -8.510 1.00 96.31 88 LYS A N 1
ATOM 697 C CA . LYS A 1 88 ? 8.602 -6.339 -8.340 1.00 96.31 88 LYS A CA 1
ATOM 698 C C . LYS A 1 88 ? 8.450 -6.861 -6.917 1.00 96.31 88 LYS A C 1
ATOM 700 O O . LYS A 1 88 ? 8.598 -6.105 -5.956 1.00 96.31 88 LYS A O 1
ATOM 705 N N . TRP A 1 89 ? 8.198 -8.162 -6.770 1.00 95.44 89 TRP A N 1
ATOM 706 C CA . TRP A 1 89 ? 8.177 -8.802 -5.453 1.00 95.44 89 TRP A CA 1
ATOM 707 C C . TRP A 1 89 ? 9.586 -8.867 -4.854 1.00 95.44 89 TRP A C 1
ATOM 709 O O . TRP A 1 89 ? 10.538 -9.260 -5.531 1.00 95.44 89 TRP A O 1
ATOM 719 N N . THR A 1 90 ? 9.719 -8.525 -3.573 1.00 90.44 90 THR A N 1
ATOM 720 C CA . THR A 1 90 ? 10.985 -8.570 -2.837 1.00 90.44 90 THR A CA 1
ATOM 721 C C . THR A 1 90 ? 10.881 -9.496 -1.632 1.00 90.44 90 THR A C 1
ATOM 723 O O . THR A 1 90 ? 10.006 -9.377 -0.769 1.00 90.44 90 THR A O 1
ATOM 726 N N . ASN A 1 91 ? 11.830 -10.424 -1.542 1.00 73.88 91 ASN A N 1
ATOM 727 C CA . ASN A 1 91 ? 12.046 -11.224 -0.343 1.00 73.88 91 ASN A CA 1
ATOM 728 C C . ASN A 1 91 ? 13.027 -10.474 0.561 1.00 73.88 91 ASN A C 1
ATOM 730 O O . ASN A 1 91 ? 14.148 -10.925 0.777 1.00 73.88 91 ASN A O 1
ATOM 734 N N . LEU A 1 92 ? 12.641 -9.284 1.031 1.00 64.94 92 LEU A N 1
ATOM 735 C CA . LEU A 1 92 ? 13.384 -8.661 2.122 1.00 64.94 92 LEU A CA 1
ATOM 736 C C . LEU A 1 92 ? 13.190 -9.544 3.364 1.00 64.94 92 LEU A C 1
ATOM 738 O O . LEU A 1 92 ? 12.035 -9.827 3.699 1.00 64.94 92 LEU A O 1
ATOM 742 N N . PRO A 1 93 ? 14.270 -10.025 4.006 1.00 52.12 93 PRO A N 1
ATOM 743 C CA . PRO A 1 93 ? 14.144 -10.857 5.190 1.00 52.12 93 PRO A CA 1
ATOM 744 C C . PRO A 1 93 ? 13.444 -10.070 6.301 1.00 52.12 93 PRO A C 1
ATOM 746 O O . PRO A 1 93 ? 13.730 -8.892 6.527 1.00 52.12 93 PRO A O 1
ATOM 749 N N . SER A 1 94 ? 12.503 -10.728 6.973 1.00 49.50 94 SER A N 1
ATOM 750 C CA . SER A 1 94 ? 11.995 -10.283 8.266 1.00 49.50 94 SER A CA 1
ATOM 751 C C . SER A 1 94 ? 13.132 -10.482 9.268 1.00 49.50 9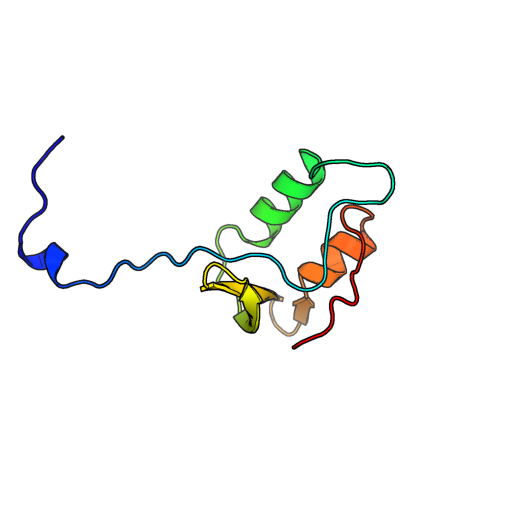4 SER A C 1
ATOM 753 O O . SER A 1 94 ? 13.499 -11.627 9.528 1.00 49.50 94 SER A O 1
ATOM 755 N N . PHE A 1 95 ? 13.750 -9.394 9.725 1.00 45.59 95 PHE A N 1
ATOM 756 C CA . PHE A 1 95 ? 14.704 -9.442 10.835 1.00 45.59 95 PHE A CA 1
ATOM 757 C C . PHE A 1 95 ? 13.960 -9.600 12.158 1.00 45.59 95 PHE A C 1
ATOM 759 O O . PHE A 1 95 ? 12.905 -8.939 12.304 1.00 45.59 95 PHE A O 1
#

Secondary structure (DSSP, 8-state):
--PPPGGGTTSPP-----EETTEESPTT-SS--HHHHHHHHHHHTTS-EEEEEEEE-TTSPEEEEEEEEETTEEEEHHHHHHHTTSSEE------